Protein AF-A0A7L5DQ99-F1 (afdb_monomer_lite)

Sequence (68 aa):
MANKKKQLLRIIFDVLDSMNQHILLNVDRSIAAADPDEAIDMAYDEMQRQFKGADIRLTRVRIGFSAA

Foldseek 3Di:
DPPLQFAWKWKFWFKAFPVRDTPGHRDIDTDRGSDPVRRVVVVVVVVCVVVVNTRMDIPPIDIDGPDD

Radius of gyration: 12.7 Å; chains: 1; bounding box: 28×25×33 Å

Organism: NCBI:txid2728024

Structure (mmCIF, N/CA/C/O backbone):
data_AF-A0A7L5DQ99-F1
#
_entry.id   AF-A0A7L5DQ99-F1
#
loop_
_atom_site.group_PDB
_atom_site.id
_atom_site.type_symbol
_atom_site.label_atom_id
_atom_site.label_alt_id
_atom_site.label_comp_id
_atom_site.label_asym_id
_atom_site.label_entity_id
_atom_site.label_seq_id
_atom_site.pdbx_PDB_ins_code
_atom_site.Cartn_x
_atom_site.Cartn_y
_atom_site.Cartn_z
_atom_site.occupancy
_atom_site.B_iso_or_equiv
_atom_site.auth_seq_id
_atom_site.auth_comp_id
_atom_site.auth_asym_id
_atom_site.auth_atom_id
_atom_site.pdbx_PDB_model_num
ATOM 1 N N . MET A 1 1 ? 10.174 -15.615 -22.029 1.00 41.44 1 MET A N 1
ATOM 2 C CA . MET A 1 1 ? 10.504 -15.138 -20.670 1.00 41.44 1 MET A CA 1
ATOM 3 C C . MET A 1 1 ? 10.795 -13.652 -20.777 1.00 41.44 1 MET A C 1
ATOM 5 O O . MET A 1 1 ? 11.859 -13.284 -21.257 1.00 41.44 1 MET A O 1
ATOM 9 N N . ALA A 1 2 ? 9.810 -12.797 -20.497 1.00 48.38 2 ALA A N 1
ATOM 10 C CA . ALA A 1 2 ? 10.011 -11.355 -20.574 1.00 48.38 2 ALA A CA 1
ATOM 11 C C . ALA A 1 2 ? 10.859 -10.938 -19.371 1.00 48.38 2 ALA A C 1
ATOM 13 O O . ALA A 1 2 ? 10.362 -10.888 -18.250 1.00 48.38 2 ALA A O 1
ATOM 14 N N . ASN A 1 3 ? 12.146 -10.692 -19.601 1.00 56.06 3 ASN A N 1
ATOM 15 C CA . ASN A 1 3 ? 13.034 -10.087 -18.620 1.00 56.06 3 ASN A CA 1
ATOM 16 C C . ASN A 1 3 ? 12.615 -8.614 -18.473 1.00 56.06 3 ASN A C 1
ATOM 18 O O . ASN A 1 3 ? 13.232 -7.721 -19.052 1.00 56.06 3 ASN A O 1
ATOM 22 N N . LYS A 1 4 ? 11.475 -8.364 -17.813 1.00 67.12 4 LYS A N 1
ATOM 23 C CA . LYS A 1 4 ? 11.003 -7.010 -17.528 1.00 67.12 4 LYS A CA 1
ATOM 24 C C . LYS A 1 4 ? 12.037 -6.381 -16.598 1.00 67.12 4 LYS A C 1
ATOM 26 O O . LYS A 1 4 ? 12.223 -6.814 -15.463 1.00 67.12 4 LYS A O 1
ATOM 31 N N . LYS A 1 5 ? 12.780 -5.412 -17.127 1.00 77.25 5 LYS A N 1
ATOM 32 C CA . LYS A 1 5 ? 13.816 -4.696 -16.388 1.00 77.25 5 LYS A CA 1
ATOM 33 C C . LYS A 1 5 ? 13.143 -3.999 -15.205 1.00 77.25 5 LYS A C 1
ATOM 35 O O . LYS A 1 5 ? 12.258 -3.176 -15.423 1.00 77.25 5 LYS A O 1
ATOM 40 N N . LYS A 1 6 ? 13.540 -4.347 -13.976 1.00 83.12 6 LYS A N 1
ATOM 41 C CA . LYS A 1 6 ? 13.027 -3.679 -12.774 1.00 83.12 6 LYS A CA 1
ATOM 42 C C . LYS A 1 6 ? 13.338 -2.188 -12.873 1.00 83.12 6 LYS A C 1
ATOM 44 O O . LYS A 1 6 ? 14.484 -1.809 -13.122 1.00 83.12 6 LYS A O 1
ATOM 49 N N . GLN A 1 7 ? 12.311 -1.369 -12.717 1.00 86.38 7 GLN A N 1
ATOM 50 C CA . GLN A 1 7 ? 12.391 0.085 -12.714 1.00 86.38 7 GLN A CA 1
ATOM 51 C C . GLN A 1 7 ? 11.941 0.610 -11.355 1.00 86.38 7 GLN A C 1
ATOM 53 O O . GLN A 1 7 ? 11.207 -0.060 -10.629 1.00 86.38 7 GLN A O 1
ATOM 58 N N . LEU A 1 8 ? 12.407 1.803 -10.994 1.00 90.31 8 LEU A N 1
ATOM 59 C CA . LEU A 1 8 ? 12.010 2.434 -9.746 1.00 90.31 8 LEU A CA 1
ATOM 60 C C . LEU A 1 8 ? 10.625 3.071 -9.919 1.00 90.31 8 LEU A C 1
ATOM 62 O O . LEU A 1 8 ? 10.460 4.060 -10.636 1.00 90.31 8 LEU A O 1
ATOM 66 N N . LEU A 1 9 ? 9.630 2.489 -9.262 1.00 91.06 9 LEU A N 1
ATOM 67 C CA . LEU A 1 9 ? 8.258 2.972 -9.239 1.00 91.06 9 LEU A CA 1
ATOM 68 C C . LEU A 1 9 ? 7.992 3.655 -7.907 1.00 91.06 9 LEU A C 1
ATOM 70 O O . LEU A 1 9 ? 8.242 3.097 -6.842 1.00 91.06 9 LEU A O 1
ATOM 74 N N . ARG A 1 10 ? 7.475 4.875 -7.968 1.00 92.06 10 ARG A N 1
ATOM 75 C CA . ARG A 1 10 ? 7.016 5.609 -6.799 1.00 92.06 10 ARG A CA 1
ATOM 76 C C . ARG A 1 10 ? 5.556 5.259 -6.555 1.00 92.06 10 ARG A C 1
ATOM 78 O O . ARG A 1 10 ? 4.729 5.455 -7.438 1.00 92.06 10 ARG A O 1
ATOM 85 N N . ILE A 1 11 ? 5.231 4.776 -5.369 1.00 91.81 11 ILE A N 1
ATOM 86 C CA . ILE A 1 11 ? 3.876 4.433 -4.959 1.00 91.81 11 ILE A CA 1
ATOM 87 C C . ILE A 1 11 ? 3.505 5.301 -3.768 1.00 91.81 11 ILE A C 1
ATOM 89 O O . ILE A 1 11 ? 4.243 5.369 -2.787 1.00 91.81 11 ILE A O 1
ATOM 93 N N . ILE A 1 12 ? 2.353 5.953 -3.867 1.00 92.94 12 ILE A N 1
ATOM 94 C CA . ILE A 1 12 ? 1.749 6.715 -2.780 1.00 92.94 12 ILE A CA 1
ATOM 95 C C . ILE A 1 12 ? 0.455 6.019 -2.387 1.00 92.94 12 ILE A C 1
ATOM 97 O O . ILE A 1 12 ? -0.378 5.773 -3.257 1.00 92.94 12 ILE A O 1
ATOM 101 N N . PHE A 1 13 ? 0.270 5.701 -1.111 1.00 94.19 13 PHE A N 1
ATOM 102 C CA . PHE A 1 13 ? -0.924 5.004 -0.633 1.00 94.19 13 PHE A CA 1
ATOM 103 C C . PHE A 1 13 ? -1.278 5.377 0.810 1.00 94.19 13 PHE A C 1
ATOM 105 O O . PHE A 1 13 ? -0.440 5.835 1.579 1.00 94.19 13 PHE A O 1
ATOM 112 N N . ASP A 1 14 ? -2.531 5.150 1.186 1.00 93.88 14 ASP A N 1
ATOM 113 C CA . ASP A 1 14 ? -2.985 5.179 2.575 1.00 93.88 14 ASP A CA 1
ATOM 114 C C . ASP A 1 14 ? -3.114 3.731 3.081 1.00 93.88 14 ASP A C 1
ATOM 116 O O . ASP A 1 14 ? -3.439 2.826 2.308 1.00 93.88 14 ASP A O 1
ATOM 120 N N . VAL A 1 15 ? -2.904 3.512 4.379 1.00 92.12 15 VAL A N 1
ATOM 121 C CA . VAL A 1 15 ? -3.100 2.211 5.035 1.00 92.12 15 VAL A CA 1
ATOM 122 C C . VAL A 1 15 ? -4.300 2.305 5.962 1.00 92.12 15 VAL A C 1
ATOM 124 O O . VAL A 1 15 ? -4.337 3.155 6.852 1.00 92.12 15 VAL A O 1
ATOM 127 N N . LEU A 1 16 ? -5.268 1.423 5.749 1.00 92.00 16 LEU A N 1
ATOM 128 C CA . LEU A 1 16 ? -6.436 1.232 6.596 1.00 92.00 16 LEU A CA 1
ATOM 129 C C . LEU A 1 16 ? -6.284 -0.048 7.420 1.00 92.00 16 LEU A C 1
ATOM 131 O O . LEU A 1 16 ? -5.682 -1.013 6.946 1.00 92.00 16 LEU A O 1
ATOM 135 N N . ASP A 1 17 ? -6.866 -0.068 8.614 1.00 89.50 17 ASP A N 1
ATOM 136 C CA . ASP A 1 17 ? -7.072 -1.291 9.388 1.00 89.50 17 ASP A CA 1
ATOM 137 C C . ASP A 1 17 ? -8.365 -2.026 8.979 1.00 89.50 17 ASP A C 1
ATOM 139 O O . ASP A 1 17 ? -9.146 -1.565 8.141 1.00 89.50 17 ASP A O 1
ATOM 143 N N . SER A 1 18 ? -8.620 -3.157 9.639 1.00 86.25 18 SER A N 1
ATOM 144 C CA . SER A 1 18 ? -9.848 -3.954 9.506 1.00 86.25 18 SER A CA 1
ATOM 145 C C . SER A 1 18 ? -11.151 -3.187 9.783 1.00 86.25 18 SER A C 1
ATOM 147 O O . SER A 1 18 ? -12.212 -3.559 9.283 1.00 86.25 18 SER A O 1
ATOM 149 N N . MET A 1 19 ? -11.089 -2.103 10.562 1.00 89.44 19 MET A N 1
ATOM 150 C CA . MET A 1 19 ? -12.218 -1.227 10.875 1.00 89.44 19 MET A CA 1
ATOM 151 C C . MET A 1 19 ? -12.344 -0.057 9.884 1.00 89.44 19 MET A C 1
ATOM 153 O O . MET A 1 19 ? -13.170 0.833 10.086 1.00 89.44 19 MET A O 1
ATOM 157 N N . ASN A 1 20 ? -11.567 -0.062 8.793 1.00 87.25 20 ASN A N 1
ATOM 158 C CA . ASN A 1 20 ? -11.434 1.035 7.832 1.00 87.25 20 ASN A CA 1
ATOM 159 C C . ASN A 1 20 ? -10.995 2.360 8.479 1.00 87.25 20 ASN A C 1
ATOM 161 O O . ASN A 1 20 ? -11.347 3.441 7.999 1.00 87.25 20 ASN A O 1
ATOM 165 N N . GLN A 1 21 ? -10.218 2.295 9.556 1.00 89.25 21 GLN A N 1
ATOM 166 C CA . GLN A 1 21 ? -9.561 3.453 10.143 1.00 89.25 21 GLN A CA 1
ATOM 167 C C . GLN A 1 21 ? -8.191 3.646 9.507 1.00 89.25 21 GLN A C 1
ATOM 169 O O . GLN A 1 21 ? -7.434 2.697 9.316 1.00 89.25 21 GLN A O 1
ATOM 174 N N . HIS A 1 22 ? -7.862 4.890 9.173 1.00 88.75 22 HIS A N 1
ATOM 175 C CA . HIS A 1 22 ? -6.554 5.222 8.625 1.00 88.75 22 HIS A CA 1
ATOM 176 C C . HIS A 1 22 ? -5.473 5.058 9.695 1.00 88.75 22 HIS A C 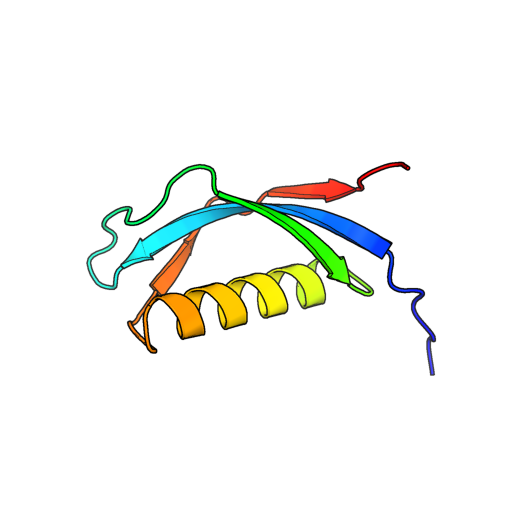1
ATOM 178 O O . HIS A 1 22 ? -5.442 5.809 10.666 1.00 88.75 22 HIS A O 1
ATOM 184 N N . ILE A 1 23 ? -4.570 4.102 9.481 1.00 90.38 23 ILE A N 1
ATOM 185 C CA . ILE A 1 23 ? -3.369 3.917 10.298 1.00 90.38 23 ILE A CA 1
ATOM 186 C C . ILE A 1 23 ? -2.238 4.799 9.763 1.00 90.38 23 ILE A C 1
ATOM 188 O O . ILE A 1 23 ? -1.516 5.429 10.533 1.00 90.38 23 ILE A O 1
ATOM 192 N N . LEU A 1 24 ? -2.092 4.861 8.434 1.00 91.00 24 LEU A N 1
ATOM 193 C CA . LEU A 1 24 ? -1.117 5.709 7.751 1.00 91.00 24 LEU A CA 1
ATOM 194 C C . LEU A 1 24 ? -1.772 6.439 6.577 1.00 91.00 24 LEU A C 1
ATOM 196 O O . LEU A 1 24 ? -2.663 5.909 5.911 1.00 91.00 24 LEU A O 1
ATOM 200 N N . LEU A 1 25 ? -1.302 7.655 6.315 1.00 92.56 25 LEU A N 1
ATOM 201 C CA . LEU A 1 25 ? -1.801 8.534 5.261 1.00 92.56 25 LEU A CA 1
ATOM 202 C C . LEU A 1 25 ? -0.640 9.013 4.393 1.00 92.56 25 LEU A C 1
ATOM 204 O O . LEU A 1 25 ? 0.405 9.382 4.927 1.00 92.56 25 LEU A O 1
ATOM 208 N N . ASN A 1 26 ? -0.852 9.069 3.078 1.00 90.19 26 ASN A N 1
ATOM 209 C CA . ASN A 1 26 ? 0.114 9.523 2.077 1.00 90.19 26 ASN A CA 1
ATOM 210 C C . ASN A 1 26 ? 1.498 8.870 2.232 1.00 90.19 26 ASN A C 1
ATOM 212 O O . ASN A 1 26 ? 2.526 9.542 2.131 1.00 90.19 26 ASN A O 1
ATOM 216 N N . VAL A 1 27 ? 1.525 7.564 2.496 1.00 91.38 27 VAL A N 1
ATOM 217 C CA . VAL A 1 27 ? 2.762 6.788 2.557 1.00 91.38 27 VAL A CA 1
ATOM 218 C C . VAL A 1 27 ? 3.408 6.825 1.187 1.00 91.38 27 VAL A C 1
ATOM 220 O O . VAL A 1 27 ? 2.827 6.350 0.219 1.00 91.38 27 VAL A O 1
ATOM 223 N N . ASP A 1 28 ? 4.607 7.392 1.122 1.00 91.62 28 ASP A N 1
ATOM 224 C CA . ASP A 1 28 ? 5.406 7.500 -0.090 1.00 91.62 28 ASP A CA 1
ATOM 225 C C . ASP A 1 28 ? 6.524 6.456 -0.075 1.00 91.62 28 ASP A C 1
ATOM 227 O O . ASP A 1 28 ? 7.364 6.434 0.832 1.00 91.62 28 ASP A O 1
ATOM 231 N N . ARG A 1 29 ? 6.534 5.567 -1.070 1.00 89.88 29 ARG A N 1
ATOM 232 C CA . ARG A 1 29 ? 7.556 4.530 -1.231 1.00 89.88 29 ARG A CA 1
ATOM 233 C C . ARG A 1 29 ? 8.080 4.507 -2.653 1.00 89.88 29 ARG A C 1
ATOM 235 O O . ARG A 1 29 ? 7.323 4.626 -3.605 1.00 89.88 29 ARG A O 1
ATOM 242 N N . SER A 1 30 ? 9.382 4.294 -2.799 1.00 91.06 30 SER A N 1
ATOM 243 C CA . SER A 1 30 ? 10.006 3.998 -4.090 1.00 91.06 30 SER A CA 1
ATOM 244 C C . SER A 1 30 ? 10.420 2.531 -4.111 1.00 91.06 30 SER A C 1
ATOM 246 O O . SER A 1 30 ? 11.272 2.123 -3.326 1.00 91.06 30 SER A O 1
ATOM 248 N N . ILE A 1 31 ? 9.794 1.739 -4.979 1.00 89.94 31 ILE A N 1
ATOM 249 C CA . ILE A 1 31 ? 9.948 0.286 -5.063 1.00 89.94 31 ILE A CA 1
ATOM 250 C C . ILE A 1 31 ? 10.516 -0.085 -6.430 1.00 89.94 31 ILE A C 1
ATOM 252 O O . ILE A 1 31 ? 10.026 0.357 -7.467 1.00 89.94 31 ILE A O 1
ATOM 256 N N . ALA A 1 32 ? 11.564 -0.907 -6.436 1.00 90.44 32 ALA A N 1
ATOM 257 C CA . ALA A 1 32 ? 12.138 -1.449 -7.661 1.00 90.44 32 ALA A CA 1
ATOM 258 C C . ALA A 1 32 ? 11.350 -2.690 -8.113 1.00 90.44 32 ALA A C 1
ATOM 260 O O . ALA A 1 32 ? 11.557 -3.789 -7.593 1.00 90.44 32 ALA A O 1
ATOM 261 N N . ALA A 1 33 ? 10.478 -2.514 -9.103 1.00 89.44 33 ALA A N 1
ATOM 262 C CA . ALA A 1 33 ? 9.574 -3.547 -9.602 1.00 89.44 33 ALA A CA 1
ATOM 263 C C . ALA A 1 33 ? 9.546 -3.576 -11.137 1.00 89.44 33 ALA A C 1
ATOM 265 O O . ALA A 1 33 ? 9.888 -2.601 -11.810 1.00 89.44 33 ALA A O 1
ATOM 266 N N . ALA A 1 34 ? 9.194 -4.723 -11.706 1.0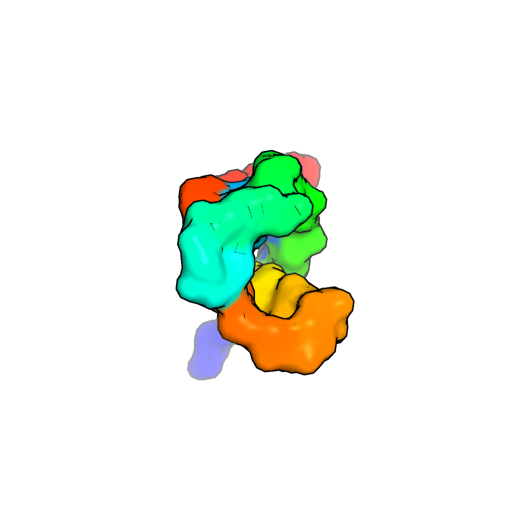0 88.25 34 ALA A N 1
ATOM 267 C CA . ALA A 1 34 ? 9.054 -4.920 -13.143 1.00 88.25 34 ALA A CA 1
ATOM 268 C C . ALA A 1 34 ? 7.840 -4.173 -13.711 1.00 88.25 34 ALA A C 1
ATOM 270 O O . ALA A 1 34 ? 7.874 -3.708 -14.852 1.00 88.25 34 ALA A O 1
ATOM 271 N N . ASP A 1 35 ? 6.775 -4.061 -12.921 1.00 88.06 35 ASP A N 1
ATOM 272 C CA . ASP A 1 35 ? 5.529 -3.399 -13.277 1.00 88.06 35 ASP A CA 1
ATOM 273 C C . ASP A 1 35 ? 4.803 -2.849 -12.033 1.00 88.06 35 ASP A C 1
ATOM 275 O O . ASP A 1 35 ? 5.200 -3.143 -10.902 1.00 88.06 35 ASP A O 1
ATOM 279 N N . PRO A 1 36 ? 3.790 -1.985 -12.237 1.00 87.56 36 PRO A N 1
ATOM 280 C CA . PRO A 1 36 ? 3.004 -1.395 -11.158 1.00 87.56 36 PRO A CA 1
ATOM 281 C C . PRO A 1 36 ? 2.366 -2.415 -10.211 1.00 87.56 36 PRO A C 1
ATOM 283 O O . PRO A 1 36 ? 2.311 -2.147 -9.015 1.00 87.56 36 PRO A O 1
ATOM 286 N N . ASP A 1 37 ? 1.926 -3.566 -10.722 1.00 89.62 37 ASP A N 1
ATOM 287 C CA . ASP A 1 37 ? 1.266 -4.598 -9.920 1.00 89.62 37 ASP A CA 1
ATOM 288 C C . ASP A 1 37 ? 2.263 -5.252 -8.952 1.00 89.62 37 ASP A C 1
ATOM 290 O O . ASP A 1 37 ? 2.017 -5.260 -7.747 1.00 89.62 37 ASP A O 1
ATOM 294 N N . GLU A 1 38 ? 3.448 -5.666 -9.433 1.00 90.56 38 GLU A N 1
ATOM 295 C CA . GLU A 1 38 ? 4.522 -6.180 -8.557 1.00 90.56 38 GLU A CA 1
ATOM 296 C C . GLU A 1 38 ? 4.907 -5.144 -7.488 1.00 90.56 38 GLU A C 1
ATOM 298 O O . GLU A 1 38 ? 5.179 -5.482 -6.337 1.00 90.56 38 GLU A O 1
ATOM 303 N N . ALA A 1 39 ? 4.905 -3.860 -7.846 1.00 91.06 39 ALA A N 1
ATOM 304 C CA . ALA A 1 39 ? 5.223 -2.787 -6.916 1.00 91.06 39 ALA A CA 1
ATOM 305 C C . ALA A 1 39 ? 4.174 -2.670 -5.791 1.00 91.06 39 ALA A C 1
ATOM 307 O O . ALA A 1 39 ? 4.539 -2.471 -4.629 1.00 91.06 39 ALA A O 1
ATOM 308 N N . ILE A 1 40 ? 2.884 -2.812 -6.121 1.00 91.00 40 ILE A N 1
ATOM 309 C CA . ILE A 1 40 ? 1.783 -2.811 -5.146 1.00 91.00 40 ILE A CA 1
ATOM 310 C C . ILE A 1 40 ? 1.887 -4.020 -4.222 1.00 91.00 40 ILE A C 1
ATOM 312 O O . ILE A 1 40 ? 1.787 -3.848 -3.008 1.00 91.00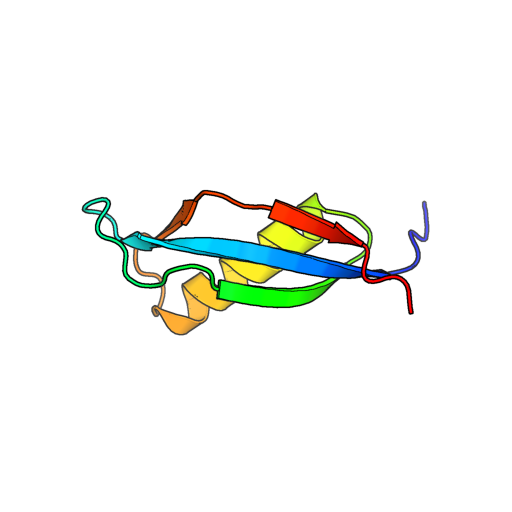 40 ILE A O 1
ATOM 316 N N . ASP A 1 41 ? 2.116 -5.210 -4.774 1.00 92.00 41 ASP A N 1
ATOM 317 C CA . ASP A 1 41 ? 2.240 -6.441 -3.990 1.00 92.00 41 ASP A CA 1
ATOM 318 C C . ASP A 1 41 ? 3.400 -6.335 -2.995 1.00 92.00 41 ASP A C 1
ATOM 320 O O . ASP A 1 41 ? 3.245 -6.622 -1.808 1.00 92.00 41 ASP A O 1
ATOM 324 N N . MET A 1 42 ? 4.545 -5.809 -3.440 1.00 92.56 42 MET A N 1
ATOM 325 C CA . MET A 1 42 ? 5.686 -5.541 -2.563 1.00 92.56 42 MET A CA 1
ATOM 326 C C . MET A 1 42 ? 5.355 -4.522 -1.463 1.00 92.56 42 MET A C 1
ATOM 328 O O . MET A 1 42 ? 5.762 -4.712 -0.315 1.00 92.56 42 MET A O 1
ATOM 332 N N . ALA A 1 43 ? 4.621 -3.450 -1.785 1.00 91.81 43 ALA A N 1
ATOM 333 C CA . ALA A 1 43 ? 4.174 -2.478 -0.789 1.00 91.81 43 ALA A CA 1
ATOM 334 C C . ALA A 1 43 ? 3.215 -3.114 0.229 1.00 91.81 43 ALA A C 1
ATOM 336 O O . ALA A 1 43 ? 3.330 -2.852 1.427 1.00 91.81 43 ALA A O 1
ATOM 337 N N . TYR A 1 44 ? 2.294 -3.964 -0.231 1.00 90.88 44 TYR A N 1
ATOM 338 C CA . TYR A 1 44 ? 1.346 -4.679 0.618 1.00 90.88 44 TYR A CA 1
ATOM 339 C C . TYR A 1 44 ? 2.062 -5.625 1.578 1.00 90.88 44 TYR A C 1
ATOM 341 O O . TYR A 1 44 ? 1.853 -5.530 2.786 1.00 90.88 44 TYR A O 1
ATOM 349 N N . ASP A 1 45 ? 2.964 -6.462 1.065 1.00 91.56 45 ASP A N 1
ATOM 350 C CA . ASP A 1 45 ? 3.771 -7.383 1.866 1.00 91.56 45 ASP A CA 1
ATOM 351 C C . ASP A 1 45 ? 4.598 -6.647 2.925 1.00 91.56 45 ASP A C 1
ATOM 353 O O . ASP A 1 45 ? 4.704 -7.091 4.073 1.00 91.56 45 ASP A O 1
ATOM 357 N N . GLU A 1 46 ? 5.190 -5.507 2.563 1.00 90.69 46 GLU A N 1
ATOM 358 C CA . GLU A 1 46 ? 5.963 -4.693 3.497 1.00 90.69 46 GLU A CA 1
ATOM 359 C C . GLU A 1 46 ? 5.081 -4.148 4.626 1.00 90.69 46 GLU A C 1
ATOM 361 O O . GLU A 1 46 ? 5.436 -4.277 5.802 1.00 90.69 46 GLU A O 1
ATOM 366 N N . MET A 1 47 ? 3.912 -3.593 4.292 1.00 90.62 47 MET A N 1
ATOM 367 C CA . MET A 1 47 ? 2.968 -3.092 5.293 1.00 90.62 47 MET A CA 1
ATOM 368 C C . MET A 1 47 ? 2.428 -4.231 6.158 1.00 90.62 47 MET A C 1
ATOM 370 O O . MET A 1 47 ? 2.366 -4.103 7.380 1.00 90.62 47 MET A O 1
ATOM 374 N N . GLN A 1 48 ? 2.107 -5.380 5.568 1.00 88.94 48 GLN A N 1
ATOM 375 C CA . GLN A 1 48 ? 1.602 -6.530 6.307 1.00 88.94 48 GLN A CA 1
ATOM 376 C C . GLN A 1 48 ? 2.649 -7.035 7.307 1.00 88.94 48 GLN A C 1
ATOM 378 O O . GLN A 1 48 ? 2.312 -7.330 8.455 1.00 88.94 48 GLN A O 1
ATOM 383 N N . ARG A 1 49 ? 3.935 -7.059 6.932 1.00 88.81 49 ARG A N 1
ATOM 384 C CA . ARG A 1 49 ? 5.037 -7.363 7.863 1.00 88.81 49 ARG A CA 1
ATOM 385 C C . ARG A 1 49 ? 5.161 -6.311 8.961 1.00 88.81 49 ARG A C 1
ATOM 387 O O . ARG A 1 49 ? 5.319 -6.674 10.126 1.00 88.81 49 ARG A O 1
ATOM 394 N N . GLN A 1 50 ? 5.068 -5.027 8.611 1.00 87.81 50 GLN A N 1
ATOM 395 C CA . GLN A 1 50 ? 5.173 -3.923 9.568 1.00 87.81 50 GLN A CA 1
ATOM 396 C C . GLN A 1 50 ? 4.064 -3.974 10.629 1.00 87.81 50 GLN A C 1
ATOM 398 O O . GLN A 1 50 ? 4.339 -3.803 11.818 1.00 87.81 50 GLN A O 1
ATOM 403 N N . PHE A 1 51 ? 2.835 -4.285 10.217 1.00 85.75 51 PHE A N 1
ATOM 404 C CA . PHE A 1 51 ? 1.670 -4.422 11.094 1.00 85.75 51 PHE A CA 1
ATOM 405 C C . PHE A 1 51 ? 1.431 -5.865 11.575 1.00 85.75 51 PHE A C 1
ATOM 407 O O . PHE A 1 51 ? 0.361 -6.175 12.091 1.00 85.75 51 PHE A O 1
ATOM 414 N N . LYS A 1 52 ? 2.438 -6.746 11.457 1.00 83.62 52 LYS A N 1
ATOM 415 C CA . LYS A 1 52 ? 2.441 -8.131 11.970 1.00 83.62 52 LYS A CA 1
ATOM 416 C C . LYS A 1 52 ? 1.239 -8.983 11.531 1.00 83.62 52 LYS A C 1
ATOM 418 O O . LYS A 1 52 ? 0.695 -9.741 12.329 1.00 83.62 52 LYS A O 1
ATOM 423 N N . GLY A 1 53 ? 0.833 -8.880 10.270 1.00 67.94 53 GLY A N 1
ATOM 424 C CA . GLY A 1 53 ? -0.272 -9.670 9.725 1.00 67.94 53 GLY A CA 1
ATOM 425 C C . GLY A 1 53 ? -1.655 -9.197 10.167 1.00 67.94 53 GLY A C 1
ATOM 426 O O . GLY A 1 53 ? -2.612 -9.955 10.037 1.00 67.94 53 GLY A O 1
ATOM 427 N N . ALA A 1 54 ? -1.775 -7.970 10.688 1.00 73.88 54 ALA A N 1
ATOM 428 C CA . ALA A 1 54 ? -3.076 -7.336 10.839 1.00 73.88 54 ALA A CA 1
ATOM 429 C C . ALA A 1 54 ? -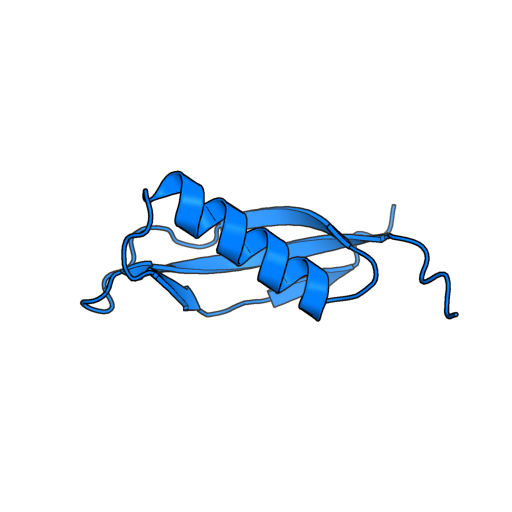3.790 -7.273 9.480 1.00 73.88 54 ALA A C 1
ATOM 431 O O . ALA A 1 54 ? -3.150 -7.095 8.439 1.00 73.88 54 ALA A O 1
ATOM 432 N N . ASP A 1 55 ? -5.113 -7.417 9.507 1.00 83.88 55 ASP A N 1
ATOM 433 C CA . ASP A 1 55 ? -5.959 -7.237 8.333 1.00 83.88 55 ASP A CA 1
ATOM 434 C C . ASP A 1 55 ? -5.898 -5.750 7.950 1.00 83.88 55 ASP A C 1
ATOM 436 O O . ASP A 1 55 ? -6.501 -4.886 8.593 1.00 83.88 55 ASP A O 1
ATOM 440 N N . ILE A 1 56 ? -5.013 -5.451 6.998 1.00 89.31 56 ILE A N 1
ATOM 441 C CA . ILE A 1 56 ? -4.745 -4.110 6.495 1.00 89.31 56 ILE A CA 1
ATOM 442 C C . ILE A 1 56 ? -5.196 -4.002 5.048 1.00 89.31 56 ILE A C 1
ATOM 444 O O . ILE A 1 56 ? -5.147 -4.962 4.272 1.00 89.31 56 ILE A O 1
ATOM 448 N N . ARG A 1 57 ? -5.566 -2.787 4.658 1.00 89.88 57 ARG A N 1
ATOM 449 C CA . ARG A 1 57 ? -5.959 -2.477 3.290 1.00 89.88 57 ARG A CA 1
ATOM 450 C C . ARG A 1 57 ? -5.222 -1.249 2.795 1.00 89.88 57 ARG A C 1
ATOM 452 O O . ARG A 1 57 ? -5.273 -0.190 3.415 1.00 89.88 57 ARG A O 1
ATOM 459 N N . LEU A 1 58 ? -4.581 -1.379 1.639 1.00 90.94 58 LEU A N 1
ATOM 460 C CA . LEU A 1 58 ? -4.037 -0.227 0.931 1.00 90.94 58 LEU A CA 1
ATOM 461 C C . LEU A 1 58 ? -5.167 0.468 0.173 1.00 90.94 58 LEU A C 1
ATOM 463 O O . LEU A 1 58 ? -5.944 -0.176 -0.535 1.00 90.94 58 LEU A O 1
ATOM 467 N N . THR A 1 59 ? -5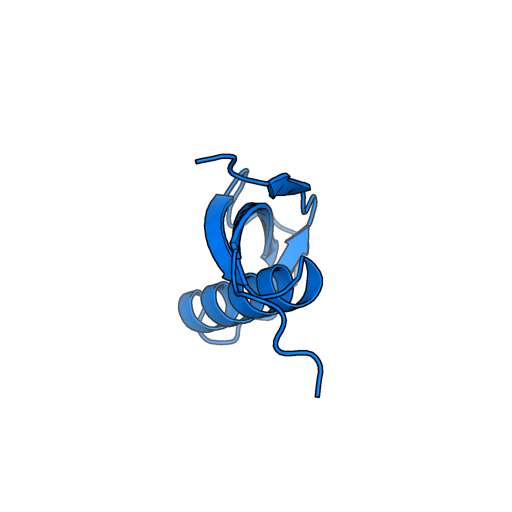.274 1.784 0.321 1.00 91.31 59 THR A N 1
ATOM 468 C CA . THR A 1 59 ? -6.243 2.602 -0.414 1.00 91.31 59 THR A CA 1
ATOM 469 C C . THR A 1 59 ? -5.571 3.815 -1.040 1.00 91.31 59 THR A C 1
ATOM 471 O O . THR A 1 59 ? -4.441 4.163 -0.704 1.00 91.31 59 THR A O 1
ATOM 474 N N . ARG A 1 60 ? -6.264 4.447 -1.994 1.00 89.62 60 ARG A N 1
ATOM 475 C CA . ARG A 1 60 ? -5.774 5.609 -2.759 1.00 89.62 60 ARG A CA 1
ATOM 476 C C . ARG A 1 60 ? -4.376 5.407 -3.357 1.00 89.62 60 ARG A C 1
ATOM 478 O O . ARG A 1 60 ? -3.585 6.344 -3.410 1.00 89.62 60 ARG A O 1
ATOM 485 N N . VAL A 1 61 ? -4.102 4.194 -3.832 1.00 89.69 61 VAL A N 1
ATOM 486 C CA . VAL A 1 61 ? -2.814 3.833 -4.422 1.00 89.69 61 VAL A CA 1
ATOM 487 C C . VAL A 1 61 ? -2.599 4.617 -5.719 1.00 89.69 61 VAL A C 1
ATOM 489 O O . VAL A 1 61 ? -3.385 4.518 -6.661 1.00 89.69 61 VAL A O 1
ATOM 492 N N . ARG A 1 62 ? -1.538 5.419 -5.760 1.00 90.25 62 ARG A N 1
ATOM 493 C CA . ARG A 1 62 ? -1.093 6.195 -6.920 1.00 90.25 62 ARG A CA 1
ATOM 494 C C . ARG A 1 62 ? 0.302 5.749 -7.295 1.00 90.25 62 ARG A C 1
ATOM 496 O O . ARG A 1 62 ? 1.168 5.673 -6.431 1.00 90.25 62 ARG A O 1
ATOM 503 N N . ILE A 1 63 ? 0.522 5.510 -8.580 1.00 89.62 63 ILE A N 1
ATOM 504 C CA . ILE A 1 63 ? 1.798 5.015 -9.088 1.00 89.62 63 ILE A CA 1
ATOM 505 C C . ILE A 1 63 ? 2.368 6.063 -10.030 1.00 89.62 63 ILE A C 1
ATOM 507 O O . ILE A 1 63 ? 1.731 6.460 -11.004 1.00 89.62 63 ILE A O 1
ATOM 511 N N . GLY A 1 64 ? 3.559 6.539 -9.696 1.00 86.25 64 GLY A N 1
ATOM 512 C CA . GLY A 1 64 ? 4.370 7.419 -10.514 1.00 86.25 64 GLY A CA 1
ATOM 513 C C . GLY A 1 64 ? 5.620 6.689 -10.983 1.00 86.25 64 GLY A C 1
ATOM 514 O O . GLY A 1 64 ? 6.214 5.894 -10.257 1.00 86.25 64 GLY A O 1
ATOM 515 N N . PHE A 1 65 ? 6.052 6.988 -12.198 1.00 77.94 65 PHE A N 1
ATOM 516 C CA . PHE A 1 65 ? 7.359 6.564 -12.677 1.00 77.94 65 PHE A CA 1
ATOM 517 C C . PHE A 1 65 ? 8.368 7.595 -12.185 1.00 77.94 65 PHE A C 1
ATOM 519 O O . PHE A 1 65 ? 8.264 8.771 -12.537 1.00 77.94 65 PHE A O 1
ATOM 526 N N . SER A 1 66 ? 9.311 7.183 -11.335 1.00 63.06 66 SER A N 1
ATOM 527 C CA . SER A 1 66 ? 10.415 8.067 -10.974 1.00 63.06 66 SER A CA 1
ATOM 528 C C . SER A 1 66 ? 11.355 8.105 -12.173 1.00 63.06 66 SER A C 1
ATOM 530 O O . SER A 1 66 ? 12.180 7.210 -12.343 1.00 63.06 66 SER A O 1
ATOM 532 N N . ALA A 1 67 ? 11.181 9.098 -13.048 1.00 55.16 67 ALA A N 1
ATOM 533 C CA . ALA A 1 67 ? 12.189 9.412 -14.049 1.00 55.16 67 ALA A CA 1
ATOM 534 C C . ALA A 1 67 ? 13.462 9.803 -13.287 1.00 55.16 67 ALA A C 1
ATOM 536 O O . ALA A 1 67 ? 13.446 10.765 -12.518 1.00 55.16 67 ALA A O 1
ATOM 537 N N . ALA A 1 68 ? 14.491 8.964 -13.408 1.00 47.69 68 ALA A N 1
ATOM 53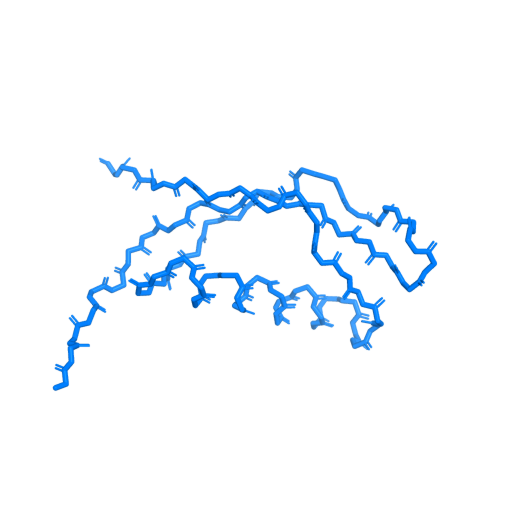8 C CA . ALA A 1 68 ? 15.836 9.259 -12.930 1.00 47.69 68 ALA A CA 1
ATOM 539 C C . ALA A 1 68 ? 16.391 10.515 -13.613 1.00 47.69 68 ALA A C 1
ATOM 541 O O . ALA A 1 68 ? 16.050 10.728 -14.801 1.00 47.69 68 ALA A O 1
#

Secondary structure (DSSP, 8-state):
------EEEEEEEEEEETTS-EEEEEEEEEEEESSHHHHHHHHHHHHHHHTTT--EEEEEEEEEE---

pLDDT: mean 85.24, std 11.71, range [41.44, 94.19]